Protein AF-A0A3M6CE44-F1 (afdb_monomer_lite)

Structure (mmCIF, N/CA/C/O backbone):
data_AF-A0A3M6CE44-F1
#
_entry.id   AF-A0A3M6CE44-F1
#
loop_
_atom_site.group_PDB
_atom_site.id
_atom_site.type_symbol
_atom_site.label_atom_id
_atom_site.label_alt_id
_atom_site.label_comp_id
_atom_site.label_asym_id
_atom_site.label_entity_id
_atom_site.label_seq_id
_atom_site.pdbx_PDB_ins_code
_atom_site.Cartn_x
_atom_site.Cartn_y
_atom_site.Cartn_z
_atom_site.occupancy
_atom_site.B_iso_or_equiv
_atom_site.auth_seq_id
_atom_site.auth_comp_id
_atom_site.auth_asym_id
_atom_site.auth_atom_id
_atom_site.pdbx_PDB_model_num
ATOM 1 N N . GLY A 1 1 ? 2.062 11.329 4.027 1.00 67.25 1 GLY A N 1
ATOM 2 C CA . GLY A 1 1 ? 2.106 10.328 2.941 1.00 67.25 1 GLY A CA 1
ATOM 3 C C . GLY A 1 1 ? 0.711 10.107 2.373 1.00 67.25 1 GLY A C 1
ATOM 4 O O . GLY A 1 1 ? -0.230 10.677 2.914 1.00 67.25 1 GLY A O 1
ATOM 5 N N . PRO A 1 2 ? 0.553 9.287 1.322 1.00 76.56 2 PRO A N 1
ATOM 6 C CA . PRO A 1 2 ? -0.729 9.097 0.627 1.00 76.56 2 PRO A CA 1
ATOM 7 C C . PRO A 1 2 ? -1.869 8.594 1.534 1.00 76.56 2 PRO A C 1
ATOM 9 O O . PRO A 1 2 ? -3.021 8.945 1.318 1.00 76.56 2 PRO A O 1
ATOM 12 N N . TYR A 1 3 ? -1.555 7.854 2.603 1.00 79.38 3 TYR A N 1
ATOM 13 C CA . TYR A 1 3 ? -2.543 7.289 3.535 1.00 79.38 3 TYR A CA 1
ATOM 14 C C . TYR A 1 3 ? -2.787 8.122 4.805 1.00 79.38 3 TYR A C 1
ATOM 16 O O . TYR A 1 3 ? -3.515 7.685 5.693 1.00 79.38 3 TYR A O 1
ATOM 24 N N . SER A 1 4 ? -2.190 9.312 4.933 1.00 78.50 4 SER A N 1
ATOM 25 C CA . SER A 1 4 ? -2.239 10.088 6.184 1.00 78.50 4 SER A CA 1
ATOM 26 C C . SER A 1 4 ? -3.657 10.496 6.597 1.00 78.50 4 SER A C 1
ATOM 28 O O . SER A 1 4 ? -3.987 10.410 7.774 1.00 78.50 4 SER A O 1
ATOM 30 N N . ALA A 1 5 ? -4.509 10.881 5.641 1.00 79.62 5 ALA A N 1
ATOM 31 C CA . ALA A 1 5 ? -5.906 11.211 5.926 1.00 79.62 5 ALA A CA 1
ATOM 32 C C . ALA A 1 5 ? -6.715 9.968 6.337 1.00 79.62 5 ALA A C 1
ATOM 34 O O . ALA A 1 5 ? -7.492 10.018 7.286 1.00 79.62 5 ALA A O 1
ATOM 35 N N . ALA A 1 6 ? -6.484 8.831 5.674 1.00 79.62 6 ALA A N 1
ATOM 36 C CA . ALA A 1 6 ? -7.157 7.577 5.998 1.00 79.62 6 ALA A CA 1
ATOM 37 C C . ALA A 1 6 ? -6.825 7.109 7.422 1.00 79.62 6 ALA A C 1
ATOM 39 O O . ALA A 1 6 ? -7.728 6.759 8.173 1.00 79.62 6 ALA A O 1
ATOM 40 N N . LEU A 1 7 ? -5.553 7.167 7.827 1.00 78.75 7 LEU A N 1
ATOM 41 C CA . LEU A 1 7 ? -5.127 6.796 9.182 1.00 78.75 7 LEU A CA 1
ATOM 42 C C . LEU A 1 7 ? -5.707 7.712 10.269 1.00 78.75 7 LEU A C 1
ATOM 44 O O . LEU A 1 7 ? -5.888 7.273 11.400 1.00 78.75 7 LEU A O 1
ATOM 48 N N . PHE A 1 8 ? -6.023 8.964 9.940 1.00 78.19 8 PHE A N 1
ATOM 49 C CA . PHE A 1 8 ? -6.704 9.862 10.866 1.00 78.19 8 PHE A CA 1
ATOM 50 C C . PHE A 1 8 ? -8.167 9.429 11.067 1.00 78.19 8 PHE A C 1
ATOM 52 O O . PHE A 1 8 ? -8.576 9.101 12.183 1.00 78.19 8 PHE A O 1
ATOM 59 N N . PHE A 1 9 ? -8.924 9.303 9.972 1.00 79.25 9 PHE A N 1
ATOM 60 C CA . PHE A 1 9 ? -10.350 8.954 10.012 1.00 79.25 9 PHE A CA 1
ATOM 61 C C . PHE A 1 9 ? -10.637 7.502 10.415 1.00 79.25 9 PHE A C 1
ATOM 63 O O . PHE A 1 9 ? -11.732 7.193 10.890 1.00 79.25 9 PHE A O 1
ATOM 70 N N . ILE A 1 10 ? -9.671 6.591 10.280 1.00 79.25 10 ILE A N 1
ATOM 71 C CA . ILE A 1 10 ? -9.871 5.198 10.697 1.00 79.25 10 ILE A CA 1
ATOM 72 C C . ILE A 1 10 ? -10.043 5.085 12.215 1.00 79.25 10 ILE A C 1
ATOM 74 O O . ILE A 1 10 ? -10.809 4.251 12.692 1.00 79.25 10 ILE A O 1
ATOM 78 N N . SER A 1 11 ? -9.386 5.965 12.979 1.00 68.88 11 SER A N 1
ATOM 79 C CA . SER A 1 11 ? -9.524 6.015 14.436 1.00 68.88 11 SER A CA 1
ATOM 80 C C . SER A 1 11 ? -10.929 6.450 14.872 1.00 68.88 11 SER A C 1
ATOM 82 O O . SER A 1 11 ? -11.420 5.993 15.905 1.00 68.88 11 SER A O 1
ATOM 84 N N . GLU A 1 12 ? -11.605 7.256 14.050 1.00 78.56 12 GLU A N 1
ATOM 85 C CA . GLU A 1 12 ? -12.992 7.689 14.250 1.00 78.56 12 GLU A CA 1
ATOM 86 C C . GLU A 1 12 ? -14.009 6.648 13.757 1.00 78.56 12 GLU A C 1
ATOM 88 O O . GLU A 1 12 ? -15.122 6.585 14.270 1.00 78.56 12 GLU A O 1
ATOM 93 N N . SER A 1 13 ? -13.616 5.788 12.812 1.00 74.38 13 SER A N 1
ATOM 94 C CA . SER A 1 13 ? -14.486 4.766 12.210 1.00 74.38 13 SER A CA 1
ATOM 95 C C . SER A 1 13 ? -14.736 3.548 13.111 1.00 74.38 13 SER A C 1
ATOM 97 O O . SER A 1 13 ? -15.695 2.810 12.888 1.00 74.38 13 SER A O 1
ATOM 99 N N . PHE A 1 14 ? -13.896 3.312 14.127 1.00 75.50 14 PHE A N 1
ATOM 100 C CA . PHE A 1 14 ? -14.033 2.163 15.027 1.00 75.50 14 PHE A CA 1
ATOM 101 C C . PHE A 1 14 ? -14.665 2.532 16.383 1.00 75.50 14 PHE A C 1
ATOM 103 O O . PHE A 1 14 ? -14.204 3.482 17.039 1.00 75.50 14 PHE A O 1
ATOM 110 N N . PRO A 1 15 ? -15.637 1.732 16.878 1.00 74.19 15 PRO A N 1
ATOM 111 C CA . PRO A 1 15 ? -16.103 1.833 18.254 1.00 74.19 15 PRO A CA 1
ATOM 112 C C . PRO A 1 15 ? -14.946 1.582 19.230 1.00 74.19 15 PRO A C 1
ATOM 114 O O . PRO A 1 15 ? -13.995 0.850 18.938 1.00 74.19 15 PRO A O 1
ATOM 117 N N . THR A 1 16 ? -15.012 2.215 20.401 1.00 75.62 16 THR A N 1
ATOM 118 C CA . THR A 1 16 ? -13.912 2.257 21.382 1.00 75.62 16 THR A CA 1
ATOM 119 C C . THR A 1 16 ? -13.443 0.876 21.843 1.00 75.62 16 THR A C 1
ATOM 121 O O . THR A 1 16 ? -12.276 0.727 22.190 1.00 75.62 16 THR A O 1
ATOM 124 N N . SER A 1 17 ? -14.308 -0.141 21.777 1.00 75.00 17 SER A N 1
ATOM 125 C CA . SER A 1 17 ? -14.002 -1.533 22.122 1.00 75.00 17 SER A CA 1
ATOM 126 C C . SER A 1 17 ? -13.031 -2.230 21.161 1.00 75.00 17 SER A C 1
ATOM 128 O O . SER A 1 17 ? -12.280 -3.095 21.601 1.00 75.00 17 SER A O 1
ATOM 130 N N . ILE A 1 18 ? -13.014 -1.867 19.872 1.00 77.69 18 ILE A N 1
ATOM 131 C CA . ILE A 1 18 ? -12.199 -2.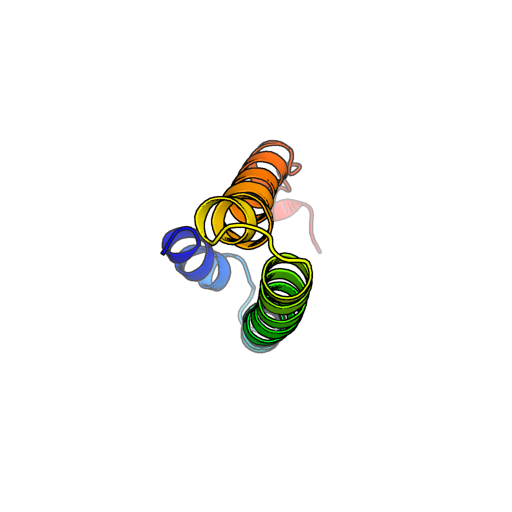545 18.838 1.00 77.69 18 ILE A CA 1
ATOM 132 C C . ILE A 1 18 ? -11.184 -1.628 18.151 1.00 77.69 18 ILE A C 1
ATOM 134 O O . ILE A 1 18 ? -10.391 -2.087 17.329 1.00 77.69 18 ILE A O 1
ATOM 138 N N . ARG A 1 19 ? -11.170 -0.335 18.493 1.00 80.06 19 ARG A N 1
ATOM 139 C CA . ARG A 1 19 ? -10.283 0.674 17.894 1.00 80.06 19 ARG A CA 1
ATOM 140 C C . ARG A 1 19 ? -8.801 0.305 17.986 1.00 80.06 19 ARG A C 1
ATOM 142 O O . ARG A 1 19 ? -8.073 0.476 17.012 1.00 80.06 19 ARG A O 1
ATOM 149 N N . ALA A 1 20 ? -8.366 -0.223 19.131 1.00 81.50 20 ALA A N 1
ATOM 150 C CA . ALA A 1 20 ? -6.979 -0.639 19.339 1.00 81.50 20 ALA A CA 1
ATOM 151 C C . ALA A 1 20 ? -6.592 -1.809 18.419 1.00 81.50 20 ALA A C 1
ATOM 153 O O . ALA A 1 20 ? -5.547 -1.771 17.773 1.00 81.50 20 ALA A O 1
ATOM 154 N N . THR A 1 21 ? -7.461 -2.816 18.303 1.00 84.50 21 THR A N 1
ATOM 155 C CA . THR A 1 21 ? -7.243 -3.985 17.441 1.00 84.50 21 THR A CA 1
ATOM 156 C C . THR A 1 21 ? -7.264 -3.608 15.962 1.00 84.50 21 THR A C 1
ATOM 158 O O . THR A 1 21 ? -6.374 -4.015 15.217 1.00 84.50 21 THR A O 1
ATOM 161 N N . GLY A 1 22 ? -8.230 -2.785 15.537 1.00 80.31 22 GLY A N 1
ATOM 162 C CA . GLY A 1 22 ? -8.310 -2.281 14.164 1.00 80.31 22 GLY A CA 1
ATOM 163 C C . GLY A 1 22 ? -7.065 -1.483 13.774 1.00 80.31 22 GLY A C 1
ATOM 164 O O . GLY A 1 22 ? -6.466 -1.742 12.731 1.00 80.31 22 GLY A O 1
ATOM 165 N N . GLY A 1 23 ? -6.612 -0.584 14.655 1.00 82.12 23 GLY A N 1
ATOM 166 C CA . GLY A 1 23 ? -5.352 0.138 14.480 1.00 82.12 23 GLY A CA 1
ATOM 167 C C . GLY A 1 23 ? -4.149 -0.802 14.371 1.00 82.12 23 GLY A C 1
ATOM 168 O O . GLY A 1 23 ? -3.363 -0.679 13.433 1.00 82.12 23 GLY A O 1
ATOM 169 N N . ALA A 1 24 ? -4.024 -1.783 15.270 1.00 85.12 24 ALA A N 1
ATOM 170 C CA . ALA A 1 24 ? -2.909 -2.732 15.269 1.00 85.12 24 ALA A CA 1
ATOM 171 C C . ALA A 1 24 ? -2.795 -3.522 13.953 1.00 85.12 24 ALA A C 1
ATOM 173 O O . ALA A 1 24 ? -1.690 -3.675 13.431 1.00 85.12 24 ALA A O 1
ATOM 174 N N . ILE A 1 25 ? -3.919 -3.967 13.378 1.00 85.56 25 ILE A N 1
ATOM 175 C CA . ILE A 1 25 ? -3.932 -4.677 12.088 1.00 85.56 25 ILE A CA 1
ATOM 176 C C . ILE A 1 25 ? -3.425 -3.765 10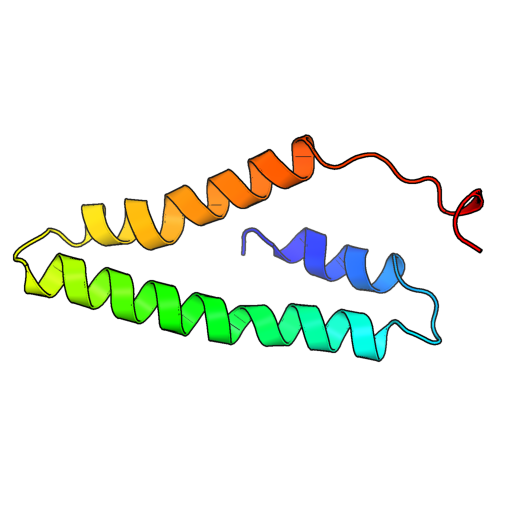.964 1.00 85.56 25 ILE A C 1
ATOM 178 O O . ILE A 1 25 ? -2.565 -4.170 10.184 1.00 85.56 25 ILE A O 1
ATOM 182 N N . ILE A 1 26 ? -3.908 -2.522 10.901 1.00 86.19 26 ILE A N 1
ATOM 183 C CA . ILE A 1 26 ? -3.498 -1.554 9.872 1.00 86.19 26 ILE A CA 1
ATOM 184 C C . ILE A 1 26 ? -2.006 -1.233 9.997 1.00 86.19 26 ILE A C 1
ATOM 186 O O . ILE A 1 26 ? -1.288 -1.210 8.997 1.00 86.19 26 ILE A O 1
ATOM 190 N N . HIS A 1 27 ? -1.517 -1.045 11.224 1.00 86.50 27 HIS A N 1
ATOM 191 C CA . HIS A 1 27 ? -0.098 -0.813 11.481 1.00 86.50 27 HIS A CA 1
ATOM 192 C C . HIS A 1 27 ? 0.772 -2.017 11.095 1.00 86.50 27 HIS A C 1
ATOM 194 O O . HIS A 1 27 ? 1.860 -1.818 10.556 1.00 86.50 27 HIS A O 1
ATOM 200 N N . ALA A 1 28 ? 0.295 -3.249 11.292 1.00 89.56 28 ALA A N 1
ATOM 201 C CA . ALA A 1 28 ? 1.015 -4.458 10.890 1.00 89.56 28 ALA A CA 1
ATOM 202 C C . ALA A 1 28 ? 1.155 -4.604 9.361 1.00 89.56 28 ALA A C 1
ATOM 204 O O . ALA A 1 28 ? 2.125 -5.198 8.888 1.00 89.56 28 ALA A O 1
ATOM 205 N N . MET A 1 29 ? 0.238 -4.031 8.572 1.00 88.81 29 MET A N 1
ATOM 206 C CA . MET A 1 29 ? 0.323 -4.066 7.104 1.00 88.81 29 MET A CA 1
ATOM 207 C C . MET A 1 29 ? 1.478 -3.221 6.548 1.00 88.81 29 MET A C 1
ATOM 209 O O . MET A 1 29 ? 1.990 -3.525 5.471 1.00 88.81 29 MET A O 1
ATOM 213 N N . GLY A 1 30 ? 1.926 -2.192 7.276 1.00 87.88 30 GLY A N 1
ATOM 214 C CA . GLY A 1 30 ? 3.035 -1.330 6.854 1.00 87.88 30 GLY A CA 1
ATOM 215 C C . GLY A 1 30 ? 4.350 -2.099 6.654 1.00 87.88 30 GLY A C 1
ATOM 216 O O . GLY A 1 30 ? 4.877 -2.110 5.540 1.00 87.88 30 GLY A O 1
ATOM 217 N N . PRO A 1 31 ? 4.871 -2.785 7.690 1.00 92.50 31 PRO A N 1
ATOM 218 C CA . PRO A 1 31 ? 6.066 -3.618 7.574 1.00 92.50 31 PRO A CA 1
ATOM 219 C C . PRO A 1 31 ? 5.947 -4.722 6.517 1.00 92.50 31 PRO A C 1
ATOM 221 O O . PRO A 1 31 ? 6.903 -4.961 5.785 1.00 92.50 31 PRO A O 1
ATOM 224 N N . LEU A 1 32 ? 4.776 -5.358 6.385 1.00 91.81 32 LEU A N 1
ATOM 225 C CA . LEU A 1 32 ? 4.555 -6.383 5.357 1.00 91.81 32 LEU A CA 1
ATOM 226 C C . LEU A 1 32 ? 4.721 -5.815 3.944 1.00 91.81 32 LEU A C 1
ATOM 228 O O . LEU A 1 32 ? 5.452 -6.384 3.132 1.00 91.81 32 LEU A O 1
ATOM 232 N N . GLY A 1 33 ? 4.099 -4.667 3.665 1.00 88.31 33 GLY A N 1
ATOM 233 C CA . GLY A 1 33 ? 4.256 -3.979 2.385 1.00 88.31 33 GLY A CA 1
ATOM 234 C C . GLY A 1 33 ? 5.704 -3.564 2.121 1.00 88.31 33 GLY A C 1
ATOM 235 O O . GLY A 1 33 ? 6.191 -3.729 1.005 1.00 88.31 33 GLY A O 1
ATOM 236 N N . ALA A 1 34 ? 6.418 -3.097 3.150 1.00 90.69 34 ALA A N 1
ATOM 237 C CA . ALA A 1 34 ? 7.824 -2.712 3.035 1.00 90.69 34 ALA A CA 1
ATOM 238 C C . ALA A 1 34 ? 8.733 -3.897 2.667 1.00 90.69 34 ALA A C 1
ATOM 240 O O . ALA A 1 34 ? 9.605 -3.747 1.813 1.00 90.69 34 ALA A O 1
ATOM 241 N N . VAL A 1 35 ? 8.511 -5.078 3.254 1.00 94.12 35 VAL A N 1
ATOM 242 C CA . VAL A 1 35 ? 9.275 -6.293 2.919 1.00 94.12 35 VAL A CA 1
ATOM 243 C C . VAL A 1 35 ? 9.006 -6.729 1.480 1.00 94.12 35 VAL A C 1
ATOM 245 O O . VAL A 1 35 ? 9.951 -6.987 0.737 1.00 94.12 35 VAL A O 1
ATOM 248 N N . VAL A 1 36 ? 7.737 -6.769 1.062 1.00 92.12 36 VAL A N 1
ATOM 249 C CA . VAL A 1 36 ? 7.364 -7.163 -0.308 1.00 92.1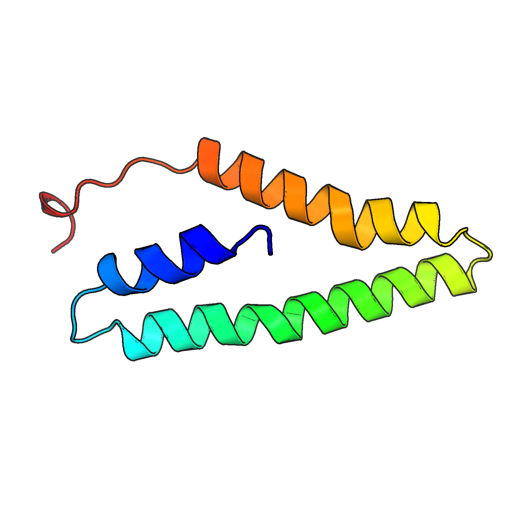2 36 VAL A CA 1
ATOM 250 C C . VAL A 1 36 ? 7.926 -6.179 -1.337 1.00 92.12 36 VAL A C 1
ATOM 252 O O . VAL A 1 36 ? 8.510 -6.604 -2.333 1.00 92.12 36 VAL A O 1
ATOM 255 N N . ALA A 1 37 ? 7.805 -4.873 -1.087 1.00 90.75 37 ALA A N 1
ATOM 256 C CA . ALA A 1 37 ? 8.343 -3.839 -1.968 1.00 90.75 37 ALA A CA 1
ATOM 257 C C . ALA A 1 37 ? 9.876 -3.863 -2.014 1.00 90.75 37 ALA A C 1
ATOM 259 O O . ALA A 1 37 ? 10.450 -3.735 -3.091 1.00 90.75 37 ALA A O 1
ATOM 260 N N . GLY A 1 38 ? 10.538 -4.069 -0.871 1.00 91.19 38 GLY A N 1
ATOM 261 C CA . GLY A 1 38 ? 11.992 -4.200 -0.795 1.00 91.19 38 GLY A CA 1
ATOM 262 C C . GLY A 1 38 ? 12.492 -5.397 -1.598 1.00 91.19 38 GLY A C 1
ATOM 263 O O . GLY A 1 38 ? 13.338 -5.235 -2.472 1.00 91.19 38 GLY A O 1
ATOM 264 N N . PHE A 1 39 ? 11.906 -6.577 -1.378 1.00 93.38 39 PHE A N 1
ATOM 265 C CA . PHE A 1 39 ? 12.255 -7.785 -2.129 1.00 93.38 39 PHE A CA 1
ATOM 266 C C . PHE A 1 39 ? 12.008 -7.622 -3.635 1.00 93.38 39 PHE A C 1
ATOM 268 O O . PHE A 1 39 ? 12.854 -7.990 -4.450 1.00 93.38 39 PHE A O 1
ATOM 275 N N . GLY A 1 40 ? 10.873 -7.031 -4.011 1.00 89.94 40 GLY A N 1
ATOM 276 C CA . GLY A 1 40 ? 10.530 -6.761 -5.402 1.00 89.94 40 GLY A CA 1
ATOM 277 C C . GLY A 1 40 ? 11.460 -5.755 -6.084 1.00 89.94 40 GLY A C 1
ATOM 278 O O . GLY A 1 40 ? 11.922 -5.983 -7.201 1.00 89.94 40 GLY A O 1
ATOM 279 N N . ALA A 1 41 ? 11.795 -4.657 -5.408 1.00 91.44 41 ALA A N 1
ATOM 280 C CA . ALA A 1 41 ? 12.733 -3.673 -5.938 1.00 91.44 41 ALA A CA 1
ATOM 281 C C . ALA A 1 41 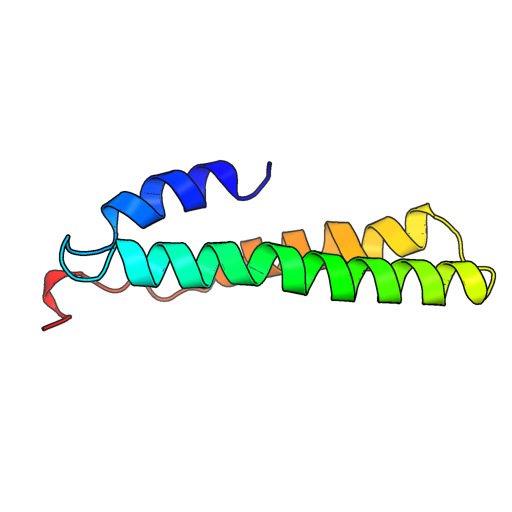? 14.137 -4.274 -6.101 1.00 91.44 41 ALA A C 1
ATOM 283 O O . ALA A 1 41 ? 14.789 -4.035 -7.118 1.00 91.44 41 ALA A O 1
ATOM 284 N N . THR A 1 42 ? 14.584 -5.091 -5.140 1.00 92.12 42 THR A N 1
ATOM 285 C CA . THR A 1 42 ? 15.863 -5.806 -5.227 1.00 92.12 42 THR A CA 1
ATOM 286 C C . THR A 1 42 ? 15.878 -6.808 -6.377 1.00 92.12 42 THR A C 1
ATOM 288 O O . THR A 1 42 ? 16.883 -6.883 -7.077 1.00 92.12 42 THR A O 1
ATOM 291 N N . SER A 1 43 ? 14.793 -7.548 -6.622 1.00 90.31 43 SER A N 1
ATOM 292 C CA . SER A 1 43 ? 14.753 -8.522 -7.720 1.00 90.31 43 SER A CA 1
ATOM 293 C C . SER A 1 43 ? 14.798 -7.853 -9.097 1.00 90.31 43 SER A C 1
ATOM 295 O O . SER A 1 43 ? 15.549 -8.303 -9.961 1.00 90.31 43 SER A O 1
ATOM 297 N N . VAL A 1 44 ? 14.082 -6.740 -9.288 1.00 89.38 44 VAL A N 1
ATOM 298 C CA . VAL A 1 44 ? 14.124 -5.969 -10.544 1.00 89.38 44 VAL A CA 1
ATOM 299 C C . VAL A 1 44 ? 15.497 -5.341 -10.767 1.00 89.38 44 VAL A C 1
ATOM 301 O O . VAL A 1 44 ? 16.034 -5.419 -11.872 1.00 89.38 44 VAL A O 1
ATOM 304 N N . LEU A 1 45 ? 16.103 -4.779 -9.720 1.00 90.50 45 LEU A N 1
ATOM 305 C CA . LEU A 1 45 ? 17.431 -4.177 -9.826 1.00 90.50 45 LEU A CA 1
ATOM 306 C C . LEU A 1 45 ? 18.513 -5.243 -10.072 1.00 90.50 45 LEU A C 1
ATOM 308 O O . LEU A 1 45 ? 19.405 -5.050 -10.892 1.00 90.50 45 LEU A O 1
ATOM 312 N N . SER A 1 46 ? 18.399 -6.404 -9.421 1.00 90.12 46 SER A N 1
ATOM 313 C CA . SER A 1 46 ? 19.323 -7.530 -9.600 1.00 90.12 46 SER A CA 1
ATOM 314 C C . SER A 1 46 ? 19.223 -8.185 -10.982 1.00 90.12 46 SER A C 1
ATOM 316 O O . SER A 1 46 ? 20.180 -8.828 -11.405 1.00 90.12 46 SER A O 1
ATOM 318 N N . ALA A 1 47 ? 18.102 -8.028 -11.689 1.00 87.81 47 ALA A N 1
ATOM 319 C CA . ALA A 1 47 ? 17.933 -8.465 -13.075 1.00 87.81 47 ALA A CA 1
ATOM 320 C C . ALA A 1 47 ? 18.499 -7.459 -14.103 1.00 87.81 47 ALA A C 1
ATOM 322 O O . ALA A 1 47 ? 18.360 -7.672 -15.306 1.00 87.81 47 ALA A O 1
ATOM 323 N N . GLY A 1 48 ? 19.128 -6.368 -13.645 1.00 86.56 48 GLY A N 1
ATOM 324 C CA . GLY A 1 48 ? 19.651 -5.293 -14.495 1.00 86.56 48 GLY A CA 1
ATOM 325 C C . GLY A 1 48 ? 18.617 -4.225 -14.863 1.00 86.56 48 GLY A C 1
ATOM 326 O O . GLY A 1 48 ? 18.847 -3.450 -15.788 1.00 86.56 48 GLY A O 1
ATOM 327 N N . GLY A 1 49 ? 17.470 -4.195 -14.177 1.00 85.19 49 GLY A N 1
ATOM 328 C CA . GLY A 1 49 ? 16.441 -3.176 -14.364 1.00 85.19 49 GLY A CA 1
ATOM 329 C C . GLY A 1 49 ? 16.834 -1.814 -13.790 1.00 85.19 49 GLY A C 1
ATOM 330 O O . GLY A 1 49 ? 17.771 -1.691 -13.007 1.00 85.19 49 GLY A O 1
ATOM 331 N N . ASP A 1 50 ? 16.084 -0.782 -14.167 1.00 89.56 50 ASP A N 1
ATOM 332 C CA . ASP A 1 50 ? 16.316 0.587 -13.709 1.00 89.56 50 ASP A CA 1
ATOM 333 C C . ASP A 1 50 ? 15.517 0.937 -12.437 1.00 89.56 50 ASP A C 1
ATOM 335 O O . ASP A 1 50 ? 14.419 0.416 -12.196 1.00 89.56 50 ASP A O 1
ATOM 339 N N . TRP A 1 51 ? 16.039 1.875 -11.641 1.00 87.31 51 TRP A N 1
ATOM 340 C CA . TRP A 1 51 ? 15.400 2.326 -10.402 1.00 87.31 51 TRP A CA 1
ATOM 341 C C . TRP A 1 51 ? 14.023 2.953 -10.638 1.00 87.31 51 TRP A C 1
ATOM 343 O O . TRP A 1 51 ? 13.106 2.739 -9.841 1.00 87.31 51 TRP A O 1
ATOM 353 N N . GLN A 1 52 ? 13.839 3.680 -11.745 1.00 90.69 52 GLN A N 1
ATOM 354 C CA . GLN A 1 52 ? 12.547 4.284 -12.080 1.00 90.69 52 GLN A CA 1
ATOM 355 C C . GLN A 1 52 ? 11.485 3.204 -12.303 1.00 90.69 52 GLN A C 1
ATOM 357 O O . GLN A 1 52 ? 10.339 3.359 -11.881 1.00 90.69 52 GLN A O 1
ATOM 362 N N . THR A 1 53 ? 11.882 2.083 -12.908 1.00 86.50 53 THR A N 1
ATOM 363 C CA . THR A 1 53 ? 10.997 0.945 -13.176 1.00 86.50 53 THR A CA 1
ATOM 364 C C . THR A 1 53 ? 10.607 0.244 -11.873 1.00 86.50 53 THR A C 1
ATOM 366 O O . THR A 1 53 ? 9.422 0.010 -11.632 1.00 86.50 53 THR A O 1
ATOM 369 N N . SER A 1 54 ? 11.569 -0.001 -10.979 1.00 88.50 54 SER A N 1
ATOM 370 C CA . SER A 1 54 ? 11.299 -0.543 -9.639 1.00 88.50 54 SER A CA 1
ATOM 371 C C . SER A 1 54 ? 10.375 0.362 -8.818 1.00 88.50 54 SER A C 1
ATOM 373 O O . SER A 1 54 ? 9.418 -0.119 -8.211 1.00 88.50 54 SER A O 1
ATOM 375 N N . ALA A 1 55 ? 10.616 1.677 -8.825 1.00 89.38 55 ALA A N 1
ATOM 376 C CA . ALA A 1 55 ? 9.794 2.648 -8.104 1.00 89.38 55 ALA A CA 1
ATOM 377 C C . ALA A 1 55 ? 8.366 2.747 -8.669 1.00 89.38 55 ALA A C 1
ATOM 379 O O . ALA A 1 55 ? 7.404 2.903 -7.909 1.00 89.38 55 ALA A O 1
ATOM 380 N N . LEU A 1 56 ? 8.207 2.616 -9.990 1.00 89.81 56 LEU A N 1
ATOM 381 C CA . LEU A 1 56 ? 6.896 2.590 -10.631 1.00 89.81 56 LEU A CA 1
ATOM 382 C C . LEU A 1 56 ? 6.108 1.343 -10.206 1.00 89.81 56 LEU A C 1
ATOM 384 O O . LEU A 1 56 ? 4.984 1.474 -9.721 1.00 89.81 56 LEU A O 1
ATOM 388 N N . TYR A 1 57 ? 6.705 0.152 -10.326 1.00 87.94 57 TYR A N 1
ATOM 389 C CA . TYR A 1 57 ? 6.021 -1.113 -10.037 1.00 87.94 57 TYR A CA 1
ATOM 390 C C . TYR A 1 57 ? 5.760 -1.353 -8.550 1.00 87.94 57 TYR A C 1
ATOM 392 O O . TYR A 1 57 ? 4.671 -1.799 -8.199 1.00 87.94 57 TYR A O 1
ATOM 400 N N . PHE A 1 58 ? 6.719 -1.054 -7.670 1.00 90.44 58 PHE A N 1
ATOM 401 C CA . PHE A 1 58 ? 6.602 -1.354 -6.235 1.00 90.44 58 PHE A CA 1
ATOM 402 C C . PHE A 1 58 ? 6.196 -0.152 -5.377 1.00 90.44 58 PHE A C 1
ATOM 404 O O . PHE A 1 58 ? 5.927 -0.318 -4.189 1.00 90.44 58 PHE A O 1
ATOM 411 N N . GLY A 1 59 ? 6.107 1.047 -5.960 1.00 86.88 59 GLY A N 1
ATOM 412 C CA . GLY A 1 59 ? 5.661 2.262 -5.276 1.00 86.88 59 GLY A CA 1
ATOM 413 C C . GLY A 1 59 ? 4.381 2.841 -5.872 1.00 86.88 59 GLY A C 1
ATOM 414 O O . GLY A 1 59 ? 3.329 2.837 -5.229 1.00 86.88 59 GLY A O 1
ATOM 415 N N . ALA A 1 60 ? 4.461 3.348 -7.104 1.00 89.00 60 ALA A N 1
ATOM 416 C CA . ALA A 1 60 ? 3.372 4.116 -7.710 1.00 89.00 60 ALA A CA 1
ATOM 417 C C . ALA A 1 60 ? 2.135 3.259 -8.025 1.00 89.00 60 ALA A C 1
ATOM 419 O O . ALA A 1 60 ? 1.025 3.625 -7.639 1.00 89.00 60 ALA A O 1
ATOM 420 N N . VAL A 1 61 ? 2.323 2.107 -8.676 1.00 92.25 61 VAL A N 1
ATOM 421 C CA . VAL A 1 61 ? 1.238 1.182 -9.044 1.00 92.25 61 VAL A CA 1
ATOM 422 C C . VAL A 1 61 ? 0.435 0.705 -7.825 1.00 92.25 61 VAL A C 1
ATOM 424 O O . VAL A 1 61 ? -0.782 0.895 -7.827 1.00 92.25 61 VAL A O 1
ATOM 427 N N . PRO A 1 62 ? 1.042 0.142 -6.760 1.00 89.25 62 PRO A N 1
ATOM 428 C CA . PRO A 1 62 ? 0.282 -0.315 -5.598 1.00 89.25 62 PRO A CA 1
ATOM 429 C C . PRO A 1 62 ? -0.389 0.840 -4.844 1.00 89.25 62 PRO A C 1
ATOM 431 O O . PRO A 1 62 ? -1.515 0.685 -4.370 1.00 89.25 62 PRO A O 1
ATOM 434 N N . CYS A 1 63 ? 0.246 2.017 -4.777 1.00 89.00 63 CYS A N 1
ATOM 435 C CA . CYS A 1 63 ? -0.370 3.203 -4.183 1.00 89.00 63 CYS A CA 1
ATOM 436 C C . CYS A 1 63 ? -1.612 3.654 -4.966 1.00 89.00 63 CYS A C 1
ATOM 438 O O . CYS A 1 63 ? -2.649 3.954 -4.370 1.00 89.00 63 CYS A O 1
ATOM 440 N N . PHE A 1 64 ? -1.525 3.681 -6.296 1.00 90.75 64 PHE A N 1
ATOM 441 C CA . PHE A 1 64 ? -2.644 4.052 -7.155 1.00 90.75 64 PHE A CA 1
ATOM 442 C C . PHE A 1 64 ? -3.774 3.023 -7.080 1.00 90.75 64 PHE A C 1
ATOM 444 O O . PHE A 1 64 ? -4.936 3.397 -6.923 1.00 90.75 64 PHE A O 1
ATOM 451 N N . LEU A 1 65 ? -3.438 1.729 -7.114 1.00 91.06 65 LEU A N 1
ATOM 452 C CA . LEU A 1 65 ? -4.411 0.646 -6.996 1.00 91.06 65 LEU A CA 1
ATOM 453 C C . LEU A 1 65 ? -5.173 0.718 -5.669 1.00 91.06 65 LEU A C 1
ATOM 455 O O . LEU A 1 65 ? -6.390 0.563 -5.664 1.00 91.06 65 LEU A O 1
ATOM 459 N N . SER A 1 66 ? -4.497 1.019 -4.556 1.00 87.88 66 SER A N 1
ATOM 460 C CA . SER A 1 66 ? -5.182 1.211 -3.275 1.00 87.88 66 SER A CA 1
ATOM 461 C C . SER A 1 66 ? -6.167 2.379 -3.311 1.00 87.88 66 SER A C 1
ATOM 463 O O . SER A 1 66 ? -7.266 2.253 -2.775 1.00 87.88 66 SER A O 1
ATOM 465 N N . GLY A 1 67 ? -5.802 3.503 -3.934 1.00 86.06 67 GLY A N 1
ATOM 466 C CA . GLY A 1 67 ? -6.717 4.632 -4.113 1.00 86.06 67 GLY A CA 1
ATOM 467 C C . GLY A 1 67 ? -7.922 4.260 -4.981 1.00 86.06 67 GLY A C 1
ATOM 468 O O . GLY A 1 67 ? -9.060 4.549 -4.621 1.00 86.06 67 GLY A O 1
ATOM 469 N N . ALA A 1 68 ? -7.692 3.541 -6.082 1.00 89.50 68 ALA A N 1
ATOM 470 C CA . ALA A 1 68 ? -8.757 3.053 -6.956 1.00 89.50 68 ALA A CA 1
ATOM 471 C C . ALA A 1 68 ? -9.717 2.095 -6.224 1.00 89.50 68 ALA A C 1
ATOM 473 O O . ALA A 1 68 ? -10.935 2.216 -6.354 1.00 89.50 68 ALA A O 1
ATOM 474 N N . LEU A 1 69 ? -9.185 1.187 -5.399 1.00 88.56 69 LEU A N 1
ATOM 475 C CA . LEU A 1 69 ? -9.987 0.284 -4.571 1.00 88.56 69 LEU A CA 1
ATOM 476 C C . LEU A 1 69 ? -10.812 1.034 -3.519 1.00 88.56 69 LEU A C 1
ATOM 478 O O . LEU A 1 69 ? -11.947 0.644 -3.260 1.00 88.56 69 LEU A O 1
ATOM 482 N N . MET A 1 70 ? -10.288 2.123 -2.947 1.00 86.38 70 MET A N 1
ATOM 483 C CA . MET A 1 70 ? -11.052 2.978 -2.031 1.00 86.38 70 MET A CA 1
ATOM 484 C C . MET A 1 70 ? -12.247 3.639 -2.727 1.00 86.38 70 MET A C 1
ATOM 486 O O . MET A 1 70 ? -13.325 3.688 -2.142 1.00 86.38 70 MET A O 1
ATOM 490 N N . PHE A 1 71 ? -12.103 4.084 -3.980 1.00 84.38 71 PHE A N 1
ATOM 491 C CA . PHE A 1 71 ? -13.237 4.600 -4.761 1.00 84.38 71 PHE A CA 1
ATOM 492 C C . PHE A 1 71 ? -14.280 3.522 -5.078 1.00 84.38 71 PHE A C 1
ATOM 494 O O . PHE A 1 71 ? -15.472 3.816 -5.131 1.00 84.38 71 PHE A O 1
ATOM 501 N N . ALA A 1 72 ? -13.842 2.277 -5.270 1.00 85.00 72 ALA A N 1
ATOM 502 C CA . ALA A 1 72 ? -14.728 1.136 -5.487 1.00 85.00 72 ALA A CA 1
ATOM 503 C C . ALA A 1 72 ? -15.332 0.568 -4.185 1.00 85.00 72 ALA A C 1
ATOM 505 O O . ALA A 1 72 ? -16.173 -0.334 -4.241 1.00 85.00 72 ALA A O 1
ATOM 506 N N . ALA A 1 73 ? -14.917 1.058 -3.012 1.00 82.19 73 ALA A N 1
ATOM 507 C CA . ALA A 1 73 ? -15.385 0.540 -1.737 1.00 82.19 73 ALA A CA 1
ATOM 508 C C . ALA A 1 73 ? -16.871 0.864 -1.528 1.00 82.19 73 ALA A C 1
ATOM 510 O O . ALA A 1 73 ? -17.327 1.998 -1.682 1.00 82.19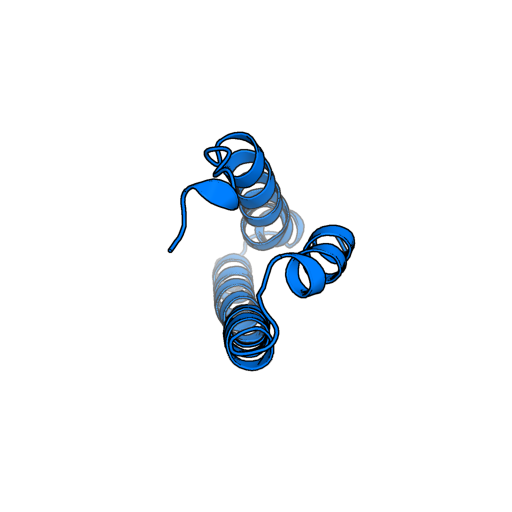 73 ALA A O 1
ATOM 511 N N . ARG A 1 74 ? -17.646 -0.156 -1.146 1.00 72.81 74 ARG A N 1
ATOM 512 C CA . ARG A 1 74 ? -19.073 0.001 -0.854 1.00 72.81 74 ARG A CA 1
ATOM 513 C C . ARG A 1 74 ? -19.249 0.913 0.358 1.00 72.81 74 ARG A C 1
ATOM 515 O O . ARG A 1 74 ? -18.693 0.649 1.420 1.00 72.81 74 ARG A O 1
ATOM 522 N N . HIS A 1 75 ? -20.096 1.928 0.218 1.00 74.88 75 HIS A N 1
ATOM 523 C CA . HIS A 1 75 ? -20.529 2.742 1.346 1.00 74.88 75 HIS A CA 1
ATOM 524 C C . HIS A 1 75 ? -21.367 1.887 2.312 1.00 74.88 75 HIS A C 1
ATOM 526 O O . HIS A 1 75 ? -22.471 1.454 1.972 1.00 74.88 75 HIS A O 1
ATOM 532 N N . VAL A 1 76 ? -20.831 1.610 3.502 1.00 71.00 76 VAL A N 1
ATOM 533 C CA . VAL A 1 76 ? -21.540 0.898 4.572 1.00 71.00 76 VAL A CA 1
ATOM 534 C C . VAL A 1 76 ? -22.049 1.929 5.569 1.00 71.00 76 VAL A C 1
ATOM 536 O O . VAL A 1 76 ? -21.269 2.701 6.122 1.00 71.00 76 VAL A O 1
ATOM 539 N N . ARG A 1 77 ? -23.365 1.944 5.791 1.00 68.19 77 ARG A N 1
ATOM 540 C CA . ARG A 1 77 ? -23.983 2.825 6.781 1.00 68.19 77 ARG A CA 1
ATOM 541 C C . ARG A 1 77 ? -23.777 2.233 8.182 1.00 68.19 77 ARG A C 1
ATOM 543 O O . ARG A 1 77 ? -24.106 1.062 8.381 1.00 68.19 77 ARG A O 1
ATOM 550 N N . PRO A 1 78 ? -23.262 3.008 9.153 1.00 60.62 78 PRO A N 1
ATOM 551 C CA . PRO A 1 78 ? -22.948 2.503 10.493 1.00 60.62 78 PRO A CA 1
ATOM 552 C C . PRO A 1 78 ? -24.184 1.975 11.240 1.00 60.62 78 PRO A C 1
ATOM 554 O O . PRO A 1 78 ? -24.078 1.051 12.032 1.00 60.62 78 PRO A O 1
ATOM 557 N N . GLU A 1 79 ? -25.374 2.479 10.911 1.00 63.69 79 GLU A N 1
ATOM 558 C CA . GLU A 1 79 ? -26.680 2.031 11.423 1.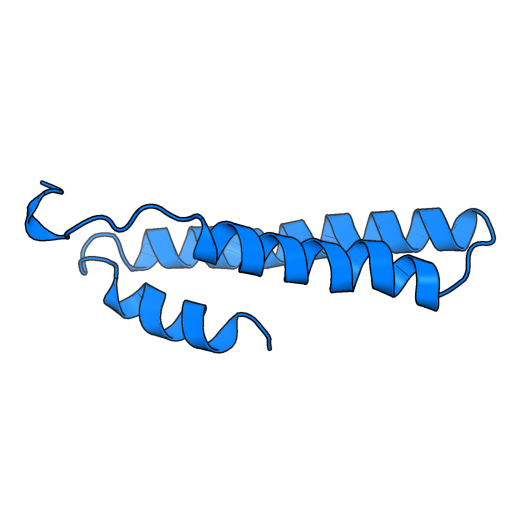00 63.69 79 GLU A CA 1
ATOM 559 C C . GLU A 1 79 ? -27.068 0.588 11.039 1.00 63.69 79 GLU A C 1
ATOM 561 O O . GLU A 1 79 ? -27.999 0.028 11.612 1.00 63.69 79 GLU A O 1
ATOM 566 N N . THR A 1 80 ? -26.372 -0.036 10.080 1.00 59.59 80 THR A N 1
ATOM 567 C CA . THR A 1 80 ? -26.662 -1.412 9.624 1.00 59.59 80 THR A CA 1
ATOM 568 C C . THR A 1 80 ? -25.712 -2.462 10.216 1.00 59.59 80 THR A C 1
ATOM 570 O O . THR A 1 80 ? -25.919 -3.656 10.004 1.00 59.59 80 THR A O 1
ATOM 573 N N . VAL A 1 81 ? -24.672 -2.046 10.946 1.00 59.22 81 VAL A N 1
ATOM 574 C CA . VAL A 1 81 ? -23.661 -2.945 11.520 1.00 59.22 81 VAL A CA 1
ATOM 575 C C . VAL A 1 81 ? -23.933 -3.071 13.021 1.00 59.22 81 VAL A C 1
ATOM 577 O O . VAL A 1 81 ? -23.697 -2.131 13.773 1.00 59.22 81 VAL A O 1
ATOM 580 N N . LYS A 1 82 ? -24.517 -4.207 13.423 1.00 45.69 82 LYS A N 1
ATOM 581 C CA . LYS A 1 82 ? -24.792 -4.573 14.823 1.00 45.69 82 LYS A CA 1
ATOM 582 C C . LYS A 1 82 ? -23.537 -5.052 15.540 1.00 45.69 82 LYS A C 1
ATOM 584 O O . LYS A 1 82 ? -22.763 -5.799 14.902 1.00 45.69 82 LYS A O 1
#

Foldseek 3Di:
DLCPVVLVCLLVVDDPVCSVVSNVVVVVVVVVLVVVLVVQLCVCVVVVHDNVVSCCVSPVVVSVVVVVVVVVDDDDDPVVPD

Sequence (82 aa):
GPYSAALFFISESFPTSIRATGGAIIHAMGPLGAVVAGFGATSVLSAGGDWQTSALYFGAVPCFLSGALMFAARHVRPETVK

pLDDT: mean 83.01, std 9.23, range [45.69, 94.12]

InterPro domains:
  IPR020846 Major facilitator superfamily domain [PS50850] (1-82)
  IPR036259 MFS transporter superfamily [G3DSA:1.20.1250.20] (1-82)
  IPR036259 MFS transporter superfamily [SSF103473] (2-78)

Secondary structure (DSSP, 8-state):
-TTHHHHHHHHHHS-TTTHHHHHHHHHHHHHHHHHHHHHHHHHHHHTT--HHHHHIIIIIHHHHHHHHHHHTS----GGG--

Organism: Pseudomonas syringae pv. maculicola (NCBI:txid59511)

Radius of gyration: 16.51 Å; chains: 1; bounding box: 46×20×37 Å